Protein AF-A0A9Q4SYP8-F1 (afdb_monomer)

Nearest PDB structures (foldseek):
  4eyy-assembly1_Q  TM=6.029E-01  e=8.635E+00  Legionella pneumophila str. Corby

Secondary structure (DSSP, 8-state):
--SSGGG-----HHHHHHHHHHHHHHHHHHTTS-SHHHHHHHHHHHHHHHHHHHHHHHHHHHHHHHHHHHHHHHHHHHHHHHHHHHHHH--

Foldseek 3Di:
DDDPVVPPDDDDPVVLVVVLVVLVVVLVVPPPDDDPVSVVSVVVNVVSVVVVVVVVVVVVVVVVVVVVVVVVVVVVVVVVVVVVVVVVVVD

Mean predicted aligned error: 9.09 Å

Structure (mmCIF, N/CA/C/O backbone):
data_AF-A0A9Q4SYP8-F1
#
_entry.id   AF-A0A9Q4SYP8-F1
#
loop_
_atom_site.group_PDB
_atom_site.id
_atom_site.type_symbol
_atom_site.label_atom_id
_atom_site.label_alt_id
_atom_site.label_comp_id
_atom_site.label_asym_id
_atom_site.label_entity_id
_atom_site.label_seq_id
_atom_site.pdbx_PDB_ins_code
_atom_site.Cartn_x
_atom_site.Cart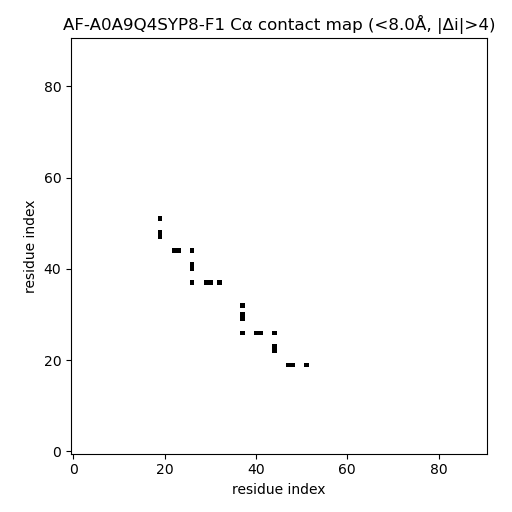n_y
_atom_site.Cartn_z
_atom_site.occupancy
_atom_site.B_iso_or_equiv
_atom_site.auth_seq_id
_atom_site.auth_comp_id
_atom_site.auth_asym_id
_atom_site.auth_atom_id
_atom_site.pdbx_PDB_model_num
ATOM 1 N N . MET A 1 1 ? -10.678 -25.492 4.240 1.00 43.56 1 MET A N 1
ATOM 2 C CA . MET A 1 1 ? -10.505 -24.028 4.107 1.00 43.56 1 MET A CA 1
ATOM 3 C C . MET A 1 1 ? -9.016 -23.677 3.932 1.00 43.56 1 MET A C 1
ATOM 5 O O . MET A 1 1 ? -8.555 -22.694 4.488 1.00 43.56 1 MET A O 1
ATOM 9 N N . ASN A 1 2 ? -8.260 -24.474 3.156 1.00 45.41 2 ASN A N 1
ATOM 10 C CA . ASN A 1 2 ? -6.786 -24.479 3.155 1.00 45.41 2 ASN A CA 1
ATOM 11 C C . ASN A 1 2 ? -6.229 -24.523 1.717 1.00 45.41 2 ASN A C 1
ATOM 13 O O . ASN A 1 2 ? -5.758 -25.570 1.284 1.00 45.41 2 ASN A O 1
ATOM 17 N N . SER A 1 3 ? -6.307 -23.433 0.950 1.00 51.75 3 SER A N 1
ATOM 18 C CA . SER A 1 3 ? -5.566 -23.368 -0.331 1.00 51.75 3 SER A CA 1
ATOM 19 C C . SER A 1 3 ? -5.145 -21.971 -0.788 1.00 51.75 3 SER A C 1
ATOM 21 O O . SER A 1 3 ? -4.283 -21.864 -1.650 1.00 51.75 3 SER A O 1
ATOM 23 N N . VAL A 1 4 ? -5.694 -20.896 -0.208 1.00 51.22 4 VAL A N 1
ATOM 24 C CA . VAL A 1 4 ? -5.342 -19.519 -0.608 1.00 51.22 4 VAL A CA 1
ATOM 25 C C . VAL A 1 4 ? -4.082 -19.017 0.107 1.00 51.22 4 VAL A C 1
ATOM 27 O O . VAL A 1 4 ? -3.305 -18.261 -0.461 1.00 51.22 4 VAL A O 1
ATOM 30 N N . THR A 1 5 ? -3.826 -19.464 1.338 1.00 54.19 5 THR A N 1
ATOM 31 C CA . THR A 1 5 ? -2.689 -18.988 2.145 1.00 54.19 5 THR A CA 1
ATOM 32 C C . THR A 1 5 ? -1.345 -19.596 1.744 1.00 54.19 5 THR A C 1
ATOM 34 O O . THR A 1 5 ? -0.316 -18.979 1.980 1.00 54.19 5 THR A O 1
ATOM 37 N N . SER A 1 6 ? -1.327 -20.766 1.099 1.00 48.16 6 SER A N 1
ATOM 38 C CA . SER A 1 6 ? -0.095 -21.476 0.717 1.00 48.16 6 SER A CA 1
ATOM 39 C C . SER A 1 6 ? 0.606 -20.916 -0.528 1.00 48.16 6 SER A C 1
ATOM 41 O O . SER A 1 6 ? 1.665 -21.413 -0.893 1.00 48.16 6 SER A O 1
ATOM 43 N N . GLN A 1 7 ? 0.019 -19.915 -1.194 1.00 52.66 7 GLN A N 1
ATOM 44 C CA . GLN A 1 7 ? 0.586 -19.254 -2.381 1.00 52.66 7 GLN A CA 1
ATOM 45 C C . GLN A 1 7 ? 0.913 -17.770 -2.157 1.00 52.66 7 GLN A C 1
ATOM 47 O O . GLN A 1 7 ? 1.419 -17.113 -3.063 1.00 52.66 7 GLN A O 1
ATOM 52 N N . LEU A 1 8 ? 0.654 -17.234 -0.960 1.00 55.72 8 LEU A N 1
ATOM 53 C CA . LEU A 1 8 ? 1.100 -15.895 -0.586 1.00 55.72 8 LEU A CA 1
ATOM 54 C C . LEU A 1 8 ? 2.590 -15.960 -0.255 1.00 55.72 8 LEU A C 1
ATOM 56 O O . LEU A 1 8 ? 2.985 -16.161 0.890 1.00 55.72 8 LEU A O 1
ATOM 60 N N . GLN A 1 9 ? 3.418 -15.826 -1.288 1.00 65.81 9 GLN A N 1
ATOM 61 C CA . GLN A 1 9 ? 4.818 -15.480 -1.101 1.00 65.81 9 GLN A CA 1
ATOM 62 C C . GLN A 1 9 ? 4.867 -14.164 -0.310 1.00 65.81 9 GLN A C 1
ATOM 64 O O . GLN A 1 9 ? 4.115 -13.232 -0.606 1.00 65.81 9 GLN A O 1
ATOM 69 N N . GLU A 1 10 ? 5.682 -14.119 0.742 1.00 77.81 10 GLU A N 1
ATOM 70 C CA . GLU A 1 10 ? 5.764 -12.956 1.623 1.00 77.81 10 GLU A CA 1
ATOM 71 C C . GLU A 1 10 ? 6.188 -11.723 0.811 1.00 77.81 10 GLU A C 1
ATOM 73 O O . GLU A 1 10 ? 7.162 -11.765 0.057 1.00 77.81 10 GLU A O 1
ATOM 78 N N . PHE A 1 11 ? 5.420 -10.635 0.909 1.00 81.50 11 PHE A N 1
ATOM 79 C CA . PHE A 1 11 ? 5.741 -9.400 0.201 1.00 81.50 11 PHE A CA 1
ATOM 80 C C . PHE A 1 11 ? 6.908 -8.700 0.901 1.00 81.50 11 PHE A C 1
ATOM 82 O O . PHE A 1 11 ? 6.738 -8.113 1.971 1.00 81.50 11 PHE A O 1
ATOM 89 N N . ASP A 1 12 ? 8.087 -8.735 0.283 1.00 87.31 12 ASP A N 1
ATOM 90 C CA . ASP A 1 12 ? 9.252 -7.999 0.769 1.00 87.31 12 ASP A CA 1
ATOM 91 C C . ASP A 1 12 ? 9.197 -6.530 0.310 1.00 87.31 12 ASP A C 1
ATOM 93 O O . ASP A 1 12 ? 9.593 -6.166 -0.804 1.00 87.31 12 ASP A O 1
ATOM 97 N N . CYS A 1 13 ? 8.728 -5.662 1.210 1.00 85.25 13 CYS A N 1
ATOM 98 C CA . CYS A 1 13 ? 8.696 -4.214 1.005 1.00 85.25 13 CYS A CA 1
ATOM 99 C C . CYS A 1 13 ? 10.074 -3.629 0.661 1.00 85.25 13 CYS A C 1
ATOM 101 O O . CYS A 1 13 ? 10.163 -2.703 -0.145 1.00 85.25 13 CYS A O 1
ATOM 103 N N . ASN A 1 14 ? 11.154 -4.140 1.260 1.00 88.75 14 ASN A N 1
ATOM 104 C CA . ASN A 1 14 ? 12.495 -3.604 1.035 1.00 88.75 14 ASN A CA 1
ATOM 105 C C . ASN A 1 14 ? 12.964 -3.925 -0.378 1.00 88.75 14 ASN A C 1
ATOM 107 O O . ASN A 1 14 ? 13.461 -3.038 -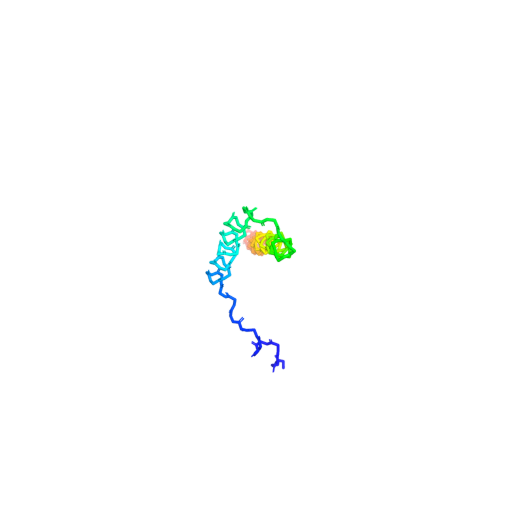1.076 1.00 88.75 14 ASN A O 1
ATOM 111 N N . GLN A 1 15 ? 12.752 -5.166 -0.821 1.00 90.50 15 GLN A N 1
ATOM 112 C CA . GLN A 1 15 ? 13.047 -5.568 -2.191 1.00 90.50 15 GLN A CA 1
ATOM 113 C C . GLN A 1 15 ? 12.226 -4.746 -3.194 1.00 90.50 15 GLN A C 1
ATOM 115 O O . GLN A 1 15 ? 12.774 -4.262 -4.190 1.00 90.50 15 GLN A O 1
ATOM 120 N N . PHE A 1 16 ? 10.939 -4.522 -2.915 1.00 89.12 16 PHE A N 1
ATOM 121 C CA . PHE A 1 16 ? 10.072 -3.692 -3.749 1.00 89.12 16 PHE A CA 1
ATOM 122 C C . PHE A 1 16 ? 10.591 -2.248 -3.862 1.00 89.12 16 PHE A C 1
ATOM 124 O O . PHE A 1 16 ? 10.849 -1.768 -4.969 1.00 89.12 16 PHE A O 1
ATOM 131 N N . PHE A 1 17 ? 10.828 -1.564 -2.738 1.00 88.00 17 PHE A N 1
ATOM 132 C CA . PHE A 1 17 ? 11.306 -0.177 -2.741 1.00 88.00 17 PHE A CA 1
ATOM 133 C C . PHE A 1 17 ? 12.690 -0.031 -3.370 1.00 88.00 17 PHE A C 1
ATOM 135 O O . PHE A 1 17 ? 12.937 0.926 -4.112 1.00 88.00 17 PHE A O 1
ATOM 142 N N . HIS A 1 18 ? 13.585 -0.988 -3.121 1.00 92.62 18 HIS A N 1
ATOM 143 C CA . HIS A 1 18 ? 14.893 -1.008 -3.758 1.00 92.62 18 HIS A CA 1
ATOM 144 C C . HIS A 1 18 ? 14.756 -1.121 -5.280 1.00 92.6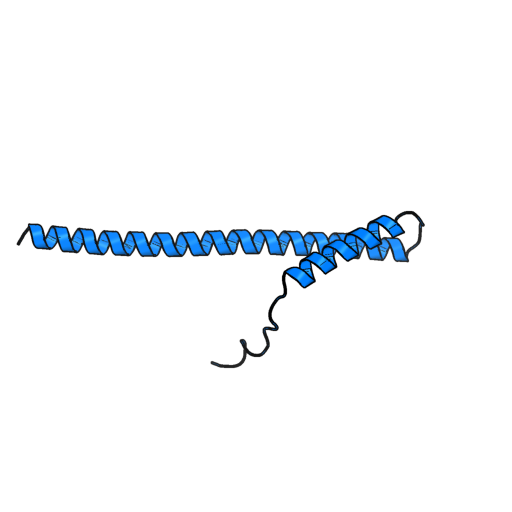2 18 HIS A C 1
ATOM 146 O O . HIS A 1 18 ? 15.389 -0.364 -6.015 1.00 92.62 18 HIS A O 1
ATOM 152 N N . THR A 1 19 ? 13.896 -2.019 -5.763 1.00 90.94 19 THR A N 1
ATOM 153 C CA . THR A 1 19 ? 13.660 -2.226 -7.199 1.00 90.94 19 THR A CA 1
ATOM 154 C C . THR A 1 19 ? 13.109 -0.967 -7.869 1.00 90.94 19 THR A C 1
ATOM 156 O O . THR A 1 19 ? 13.645 -0.537 -8.891 1.00 90.94 19 THR A O 1
ATOM 159 N N . ILE A 1 20 ? 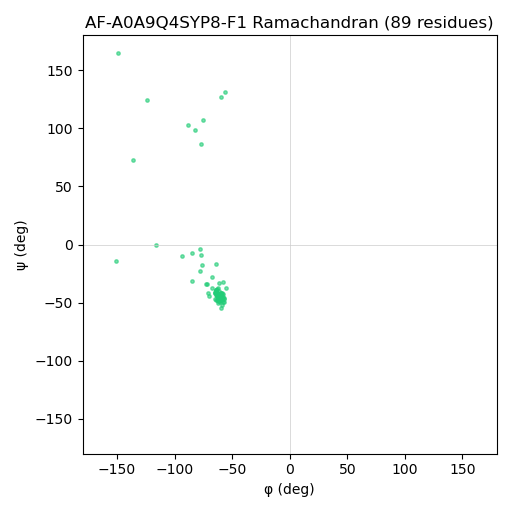12.107 -0.313 -7.270 1.00 89.75 20 ILE A N 1
ATOM 160 C CA . ILE A 1 20 ? 11.554 0.956 -7.775 1.00 89.75 20 ILE A CA 1
ATOM 161 C C . ILE A 1 20 ? 12.646 2.031 -7.875 1.00 89.75 20 ILE A C 1
ATOM 163 O O . ILE A 1 20 ? 12.778 2.703 -8.902 1.00 89.75 20 ILE A O 1
ATOM 167 N N . LYS A 1 21 ? 13.484 2.163 -6.839 1.00 90.12 21 LYS A N 1
ATOM 168 C CA . LYS A 1 21 ? 14.595 3.125 -6.824 1.00 90.12 21 LYS A CA 1
ATOM 169 C C . LYS A 1 21 ? 15.622 2.832 -7.921 1.00 90.12 21 LYS A C 1
ATOM 171 O O . LYS A 1 21 ? 16.078 3.762 -8.586 1.00 90.12 21 LYS A O 1
ATOM 176 N N . SER A 1 22 ? 15.959 1.560 -8.134 1.00 90.94 22 SER A N 1
ATOM 177 C CA . SER A 1 22 ? 16.869 1.126 -9.198 1.00 90.94 22 SER A CA 1
ATOM 178 C C . SER A 1 22 ? 16.322 1.447 -10.587 1.00 90.94 22 SER A C 1
ATOM 180 O O . SER A 1 22 ? 17.047 2.012 -11.402 1.00 90.94 22 SER A O 1
ATOM 182 N N . ILE A 1 23 ? 15.043 1.162 -10.849 1.00 89.06 23 ILE A N 1
ATOM 183 C CA . ILE A 1 23 ? 14.406 1.458 -12.142 1.00 89.06 23 ILE A CA 1
ATOM 184 C C . ILE A 1 23 ? 14.412 2.961 -12.408 1.00 89.06 23 ILE A C 1
ATOM 186 O O . ILE A 1 23 ? 14.766 3.390 -13.507 1.00 89.06 23 ILE A O 1
ATOM 190 N N . ARG A 1 24 ? 14.098 3.775 -11.396 1.00 86.00 24 ARG A N 1
ATOM 191 C CA . ARG A 1 24 ? 14.144 5.234 -11.522 1.00 86.00 24 ARG A CA 1
ATOM 192 C C . ARG A 1 24 ? 15.550 5.731 -11.856 1.00 86.00 24 ARG A C 1
ATOM 194 O O . ARG A 1 24 ? 15.687 6.538 -12.767 1.00 86.00 24 ARG A O 1
ATOM 201 N N . LYS A 1 25 ? 16.577 5.217 -11.170 1.00 88.12 25 LYS A N 1
ATOM 202 C CA . LYS A 1 25 ? 17.982 5.562 -11.433 1.00 88.12 25 LYS A CA 1
ATOM 203 C C . LYS A 1 25 ? 18.384 5.233 -12.875 1.00 88.12 25 LYS A C 1
ATOM 205 O O . LYS A 1 25 ? 18.836 6.121 -13.586 1.00 88.12 25 LYS A O 1
ATOM 210 N N . ILE A 1 26 ? 18.139 3.996 -13.313 1.00 86.62 26 ILE A N 1
ATOM 211 C CA . ILE A 1 26 ? 18.461 3.531 -14.673 1.00 86.62 26 ILE A CA 1
ATOM 212 C C . ILE A 1 26 ? 17.741 4.383 -15.726 1.00 86.62 26 ILE A C 1
ATOM 214 O O . ILE A 1 26 ? 18.342 4.798 -16.710 1.00 86.62 26 ILE A O 1
ATOM 218 N N . THR A 1 27 ? 16.459 4.684 -15.504 1.00 84.50 27 THR A N 1
ATOM 219 C CA . THR A 1 27 ? 15.669 5.495 -16.444 1.00 84.50 27 THR A CA 1
ATOM 220 C C . THR A 1 27 ? 16.211 6.921 -16.555 1.00 84.50 27 THR A C 1
ATOM 222 O O . THR A 1 27 ? 16.238 7.473 -17.649 1.00 84.50 27 THR A O 1
ATOM 225 N N . SER A 1 28 ? 16.648 7.523 -15.444 1.00 82.50 28 SER A N 1
ATOM 226 C CA . SER A 1 28 ? 17.242 8.864 -15.450 1.00 82.50 28 SER A CA 1
ATOM 227 C C . SER A 1 28 ? 18.592 8.909 -16.168 1.00 82.50 28 SER A C 1
ATOM 229 O O . SER A 1 28 ? 18.855 9.878 -16.867 1.00 82.50 28 SER A O 1
ATOM 231 N N . GLU A 1 29 ? 19.419 7.872 -16.027 1.00 81.88 29 GLU A N 1
ATOM 232 C CA . GLU A 1 29 ? 20.736 7.782 -16.679 1.00 81.88 29 GLU A CA 1
ATOM 233 C C . GLU A 1 29 ? 20.624 7.525 -18.191 1.00 81.88 29 GLU A C 1
ATOM 235 O O . GLU A 1 29 ? 21.422 8.031 -18.972 1.00 81.88 29 GLU A O 1
ATOM 240 N N . LEU A 1 30 ? 19.612 6.771 -18.627 1.00 73.94 30 LEU A N 1
ATOM 241 C CA . LEU A 1 30 ? 19.414 6.423 -20.040 1.00 73.94 30 LEU A CA 1
ATOM 242 C C . LEU A 1 30 ? 18.645 7.479 -20.843 1.00 73.94 30 LEU A C 1
ATOM 244 O O . LEU A 1 30 ? 18.565 7.375 -22.064 1.00 73.94 30 LEU A O 1
ATOM 248 N N . PHE A 1 31 ? 18.107 8.510 -20.187 1.00 65.88 31 PHE A N 1
ATOM 249 C CA . PHE A 1 31 ? 17.370 9.591 -20.848 1.00 65.88 31 PHE A CA 1
ATOM 250 C C . PHE A 1 31 ? 18.246 10.417 -21.810 1.00 65.88 31 PHE A C 1
ATOM 252 O O . PHE A 1 31 ? 17.726 11.127 -22.664 1.00 65.88 31 PHE A O 1
ATOM 259 N N . GLU A 1 32 ? 19.574 10.320 -21.703 1.00 63.03 32 GLU A N 1
ATOM 260 C CA . GLU A 1 32 ? 20.510 11.130 -22.488 1.00 63.03 32 GLU A CA 1
ATOM 261 C C . GLU A 1 32 ? 20.691 10.667 -23.944 1.00 63.03 32 GLU A C 1
ATOM 263 O O . GLU A 1 32 ? 21.357 11.354 -24.718 1.00 63.03 32 GLU A O 1
ATOM 268 N N . HIS A 1 33 ? 20.167 9.506 -24.351 1.00 63.19 33 HIS A N 1
ATOM 269 C CA . HIS A 1 33 ? 20.346 8.972 -25.710 1.00 63.19 33 HIS A CA 1
ATOM 270 C C . HIS A 1 33 ? 18.966 8.712 -26.327 1.00 63.19 33 HIS A C 1
ATOM 272 O O . HIS A 1 33 ? 18.159 8.022 -25.733 1.00 63.19 33 HIS A O 1
ATOM 278 N N . ASP A 1 34 ? 18.622 9.265 -27.487 1.00 60.97 34 ASP A N 1
ATOM 279 C CA . ASP A 1 34 ? 17.245 9.146 -27.996 1.00 60.97 34 ASP A CA 1
ATOM 280 C C . ASP A 1 34 ? 17.078 7.863 -28.836 1.00 60.97 34 ASP A C 1
ATOM 282 O O . ASP A 1 34 ? 17.561 7.774 -29.967 1.00 60.97 34 ASP A O 1
ATOM 286 N N . ASN A 1 35 ? 16.458 6.819 -28.268 1.00 72.06 35 ASN A N 1
ATOM 287 C CA . ASN A 1 35 ? 16.078 5.609 -29.003 1.00 72.06 35 ASN A CA 1
ATOM 288 C C . ASN A 1 35 ? 14.800 4.949 -28.436 1.00 72.06 35 ASN A C 1
ATOM 290 O O . ASN A 1 35 ? 14.364 5.212 -27.315 1.00 72.06 35 ASN A O 1
ATOM 294 N N . ILE A 1 36 ? 14.196 4.045 -29.216 1.00 71.06 36 ILE A N 1
ATOM 295 C CA . ILE A 1 36 ? 12.936 3.347 -28.880 1.00 71.06 36 ILE A CA 1
ATOM 296 C C . ILE A 1 36 ? 13.025 2.564 -27.554 1.00 71.06 36 ILE A C 1
ATOM 298 O O . ILE A 1 36 ? 12.038 2.467 -26.822 1.00 71.06 36 ILE A O 1
ATOM 302 N N . LEU A 1 37 ? 14.202 2.027 -27.214 1.00 72.25 37 LEU A N 1
ATOM 303 C CA . LEU A 1 37 ? 14.426 1.316 -25.951 1.00 72.25 37 LEU A CA 1
ATOM 304 C C . LEU A 1 37 ? 14.206 2.248 -24.748 1.00 72.25 37 LEU A C 1
ATOM 306 O O . LEU A 1 37 ? 13.598 1.843 -23.756 1.00 72.25 37 LEU A O 1
ATOM 310 N N . ASN A 1 38 ? 14.606 3.512 -24.871 1.00 77.12 38 ASN A N 1
ATOM 311 C CA . ASN A 1 38 ? 14.449 4.505 -23.815 1.00 77.12 38 ASN A CA 1
ATOM 312 C C . ASN A 1 38 ? 12.992 4.927 -23.622 1.00 77.12 38 ASN A C 1
ATOM 314 O O . ASN A 1 38 ? 12.549 5.079 -22.484 1.00 77.12 38 ASN A O 1
ATOM 318 N N . HIS A 1 39 ? 12.192 4.975 -24.690 1.00 81.00 39 HIS A N 1
ATOM 319 C CA . HIS A 1 39 ? 10.751 5.213 -24.574 1.00 81.00 39 HIS A CA 1
ATOM 320 C C . HIS A 1 39 ? 10.023 4.106 -23.785 1.00 81.00 39 HIS A C 1
ATOM 322 O O . HIS A 1 39 ? 9.194 4.385 -22.911 1.00 81.00 39 HIS A O 1
ATOM 328 N N . ASN A 1 40 ? 10.368 2.840 -24.042 1.00 84.75 40 ASN A N 1
ATOM 329 C CA . ASN A 1 40 ? 9.807 1.704 -23.306 1.00 84.75 40 ASN A CA 1
ATOM 330 C C . ASN A 1 40 ? 10.215 1.730 -21.826 1.00 84.75 40 ASN A C 1
ATOM 332 O O . ASN A 1 40 ? 9.377 1.501 -20.954 1.00 84.75 40 ASN A O 1
ATOM 336 N N . LEU A 1 41 ? 11.474 2.063 -21.528 1.00 83.81 41 LEU A N 1
ATOM 337 C CA . LEU A 1 41 ? 11.963 2.202 -20.152 1.00 83.81 41 LEU A CA 1
ATOM 338 C C . LEU A 1 41 ? 11.272 3.341 -19.395 1.00 83.81 41 LEU A C 1
ATOM 340 O O . LEU A 1 41 ? 10.879 3.154 -18.243 1.00 83.81 41 LEU A O 1
ATOM 344 N N . ILE A 1 42 ? 11.042 4.485 -20.045 1.00 84.12 42 ILE A N 1
ATOM 345 C CA . ILE A 1 42 ? 10.271 5.594 -19.467 1.00 84.12 42 ILE A CA 1
ATOM 346 C C . ILE A 1 42 ? 8.848 5.137 -19.136 1.00 84.12 42 ILE A C 1
ATOM 348 O O . ILE A 1 42 ? 8.355 5.400 -18.040 1.00 84.12 42 ILE A O 1
ATOM 352 N N . THR A 1 43 ? 8.202 4.400 -20.040 1.00 88.38 43 THR A N 1
ATOM 353 C CA . THR A 1 43 ? 6.845 3.880 -19.817 1.00 88.38 43 THR A CA 1
ATOM 354 C C . THR A 1 43 ? 6.802 2.889 -18.651 1.00 88.38 43 THR A C 1
ATOM 356 O O . THR A 1 43 ? 5.922 2.985 -17.794 1.00 88.38 43 THR A O 1
ATOM 359 N N . ILE A 1 44 ? 7.777 1.977 -18.563 1.00 88.50 44 ILE A N 1
ATOM 360 C CA . ILE A 1 44 ? 7.934 1.062 -17.421 1.00 88.50 44 ILE A CA 1
ATOM 361 C C . ILE A 1 44 ? 8.104 1.856 -16.121 1.00 88.50 44 ILE A C 1
ATOM 363 O O . ILE A 1 44 ? 7.437 1.563 -15.132 1.00 88.50 44 ILE A O 1
ATOM 367 N N . SER A 1 45 ? 8.950 2.886 -16.124 1.00 87.94 45 SER A N 1
ATOM 368 C CA . SER A 1 45 ? 9.184 3.750 -14.964 1.00 87.94 45 SER A CA 1
ATOM 369 C C . SER A 1 45 ? 7.912 4.473 -14.511 1.00 87.94 45 SER A C 1
ATOM 371 O O . SER A 1 45 ? 7.579 4.458 -13.327 1.00 87.94 45 SER A O 1
ATOM 373 N N . ILE A 1 46 ? 7.139 5.036 -15.448 1.00 89.06 46 ILE A N 1
ATOM 374 C CA . ILE A 1 46 ? 5.854 5.690 -15.158 1.00 89.06 46 ILE A CA 1
ATOM 375 C C . ILE A 1 46 ? 4.862 4.698 -14.543 1.00 89.06 46 ILE A C 1
ATOM 377 O O . ILE A 1 46 ? 4.240 5.005 -13.527 1.00 89.06 46 ILE A O 1
ATOM 381 N N . ASN A 1 47 ? 4.718 3.509 -15.131 1.00 92.06 47 ASN A N 1
ATOM 382 C CA . ASN A 1 47 ? 3.795 2.494 -14.625 1.00 92.06 47 ASN A CA 1
ATOM 383 C C . ASN A 1 47 ? 4.209 1.990 -13.238 1.00 92.06 47 ASN A C 1
ATOM 385 O O . ASN A 1 47 ? 3.364 1.857 -12.357 1.00 92.06 47 ASN A O 1
ATOM 389 N N . ASN A 1 48 ? 5.505 1.790 -13.010 1.00 90.44 48 ASN A N 1
ATOM 390 C CA . ASN A 1 48 ? 6.026 1.400 -11.704 1.00 90.44 48 ASN A CA 1
ATOM 391 C C . ASN A 1 48 ? 5.790 2.467 -10.632 1.00 90.44 48 ASN A C 1
ATOM 393 O O . ASN A 1 48 ? 5.434 2.120 -9.509 1.00 90.44 48 ASN A O 1
ATOM 39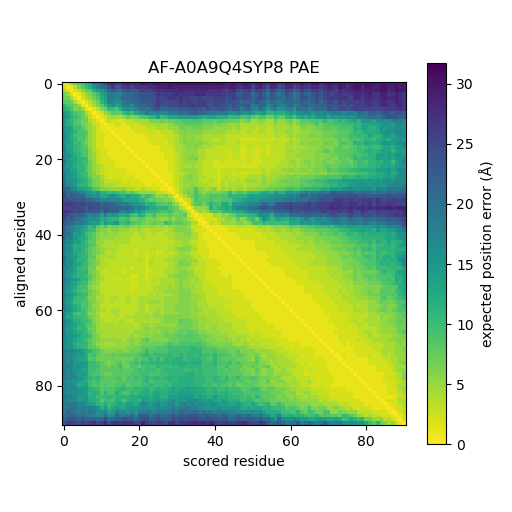7 N N . ASN A 1 49 ? 5.928 3.752 -10.969 1.00 89.19 49 ASN A N 1
ATOM 398 C CA . ASN A 1 49 ? 5.610 4.833 -10.035 1.00 89.19 49 ASN A CA 1
ATOM 399 C C . ASN A 1 49 ? 4.117 4.848 -9.674 1.00 89.19 49 ASN A C 1
ATOM 401 O O . ASN A 1 49 ? 3.785 5.004 -8.505 1.00 89.19 49 ASN A O 1
ATOM 405 N N . LYS A 1 50 ? 3.219 4.600 -10.638 1.00 93.31 50 LYS A N 1
ATOM 406 C CA . LYS A 1 50 ? 1.778 4.473 -10.356 1.00 93.31 50 LYS A CA 1
ATOM 407 C C . LYS A 1 50 ? 1.479 3.311 -9.408 1.00 93.31 50 LYS A C 1
ATOM 409 O O . LYS A 1 50 ? 0.757 3.495 -8.436 1.00 93.31 50 LYS A O 1
ATOM 414 N N . ILE A 1 51 ? 2.073 2.140 -9.652 1.00 91.06 51 ILE A N 1
ATOM 415 C CA . ILE A 1 51 ? 1.920 0.966 -8.774 1.00 91.06 51 ILE A CA 1
ATOM 416 C C . ILE A 1 51 ? 2.444 1.275 -7.366 1.00 91.06 51 ILE A C 1
ATOM 418 O O . ILE A 1 51 ? 1.806 0.927 -6.373 1.00 91.06 51 ILE A O 1
ATOM 422 N N . TYR A 1 52 ? 3.593 1.947 -7.268 1.00 90.62 52 TYR A N 1
ATOM 423 C CA . TYR A 1 52 ? 4.136 2.406 -5.992 1.00 90.62 52 TYR A CA 1
ATOM 424 C C . TYR A 1 52 ? 3.137 3.311 -5.255 1.00 90.62 52 TYR A C 1
ATOM 426 O O . TYR A 1 52 ? 2.830 3.048 -4.092 1.00 90.62 52 TYR A O 1
ATOM 434 N N . ASP A 1 53 ? 2.580 4.320 -5.929 1.00 92.12 53 ASP A N 1
ATOM 435 C CA . ASP A 1 53 ? 1.611 5.241 -5.329 1.00 92.12 53 ASP A CA 1
ATOM 436 C C . ASP A 1 53 ? 0.349 4.506 -4.852 1.00 92.12 53 ASP A C 1
ATOM 438 O O . ASP A 1 53 ? -0.115 4.724 -3.730 1.00 92.12 53 ASP A O 1
ATOM 442 N N . GLU A 1 54 ? -0.173 3.579 -5.657 1.00 94.44 54 GLU A N 1
ATOM 443 C CA . GLU A 1 54 ? -1.334 2.755 -5.305 1.00 94.44 54 GLU A CA 1
ATOM 444 C C . GLU A 1 54 ? -1.083 1.899 -4.057 1.00 94.44 54 GLU A C 1
ATOM 446 O O . GLU A 1 54 ? -1.929 1.858 -3.159 1.00 94.44 54 GLU A O 1
ATOM 451 N N . ILE A 1 55 ? 0.088 1.263 -3.948 1.00 90.44 55 ILE A N 1
ATOM 452 C CA . ILE A 1 55 ? 0.462 0.452 -2.779 1.00 90.44 55 ILE A CA 1
ATOM 453 C C . ILE A 1 55 ? 0.564 1.319 -1.520 1.00 90.44 55 ILE A C 1
ATOM 455 O O . ILE A 1 55 ? 0.087 0.920 -0.450 1.00 90.44 55 ILE A O 1
ATOM 459 N N . ILE A 1 56 ? 1.153 2.513 -1.625 1.00 91.00 56 ILE A N 1
ATOM 460 C CA . ILE A 1 56 ? 1.260 3.447 -0.499 1.00 91.00 56 ILE A CA 1
ATOM 461 C C . ILE A 1 56 ? -0.130 3.908 -0.047 1.00 91.00 56 ILE A C 1
ATOM 463 O O . ILE A 1 56 ? -0.446 3.830 1.144 1.00 91.00 56 ILE A O 1
ATOM 467 N N . ILE A 1 57 ? -0.988 4.323 -0.983 1.00 95.44 57 ILE A N 1
ATOM 468 C CA . ILE A 1 57 ? -2.363 4.749 -0.692 1.00 95.44 57 ILE A CA 1
ATOM 469 C C . ILE A 1 57 ? -3.150 3.607 -0.042 1.00 95.44 57 ILE A C 1
ATOM 471 O O . ILE A 1 57 ? -3.781 3.805 1.000 1.00 95.44 57 ILE A O 1
ATOM 475 N N . PHE A 1 58 ? -3.078 2.401 -0.609 1.00 94.44 58 PHE A N 1
ATOM 476 C CA . PHE A 1 58 ? -3.729 1.217 -0.057 1.00 94.44 58 PHE A CA 1
ATOM 477 C C . PHE A 1 58 ? -3.280 0.943 1.383 1.00 94.44 58 PHE A C 1
ATOM 479 O O . PHE A 1 58 ? -4.118 0.744 2.265 1.00 94.44 58 PHE A O 1
ATOM 486 N N . SER A 1 59 ? -1.974 1.004 1.645 1.00 91.44 59 SER A N 1
ATOM 487 C CA . SER A 1 59 ? -1.398 0.758 2.971 1.00 91.44 59 SER A CA 1
ATOM 488 C C . SER A 1 59 ? -1.882 1.774 4.012 1.00 91.44 59 SER A C 1
ATOM 490 O O . SER A 1 59 ? -2.250 1.402 5.131 1.00 91.44 59 SER A O 1
ATOM 492 N N . ILE A 1 60 ? -1.945 3.059 3.643 1.00 94.81 60 ILE A N 1
ATOM 493 C CA . ILE A 1 60 ? -2.465 4.132 4.506 1.00 94.81 60 ILE A CA 1
ATOM 494 C C . ILE A 1 60 ? -3.948 3.902 4.821 1.00 94.81 60 ILE A C 1
ATOM 496 O O . ILE A 1 60 ? -4.357 3.966 5.985 1.00 94.81 60 ILE A O 1
ATOM 500 N N . LEU A 1 61 ? -4.754 3.601 3.799 1.00 97.31 61 LEU A N 1
ATOM 501 C CA . LEU A 1 61 ? -6.187 3.353 3.956 1.00 97.31 61 LEU A CA 1
ATOM 502 C C . LEU A 1 61 ? -6.461 2.124 4.822 1.00 97.31 61 LEU A C 1
ATOM 504 O O . LEU A 1 61 ? -7.326 2.173 5.699 1.00 97.31 61 LEU A O 1
ATOM 508 N N . LEU A 1 62 ? -5.715 1.038 4.613 1.00 95.00 62 LEU A N 1
ATOM 509 C CA . LEU A 1 62 ? -5.838 -0.182 5.401 1.00 95.00 62 LEU A CA 1
ATOM 510 C C . LEU A 1 62 ? -5.542 0.092 6.879 1.00 95.00 62 LEU A C 1
ATOM 512 O O . LEU A 1 62 ? -6.356 -0.247 7.738 1.00 95.00 62 LEU A O 1
ATOM 516 N N . LYS A 1 63 ? -4.427 0.772 7.173 1.00 95.56 63 LYS A N 1
ATOM 517 C CA . LYS A 1 63 ? -4.059 1.160 8.542 1.00 95.56 63 LYS A CA 1
ATOM 518 C C . LYS A 1 63 ? -5.146 2.009 9.202 1.00 95.56 63 LYS A C 1
ATOM 520 O O . LYS A 1 63 ? -5.541 1.730 10.332 1.00 95.56 63 LYS A O 1
ATOM 525 N N . SER A 1 64 ? -5.652 3.018 8.494 1.00 97.06 64 SER A N 1
ATOM 526 C CA . SER A 1 64 ? -6.719 3.894 8.991 1.00 97.06 64 SER A CA 1
ATOM 527 C C . SER A 1 64 ? -7.987 3.107 9.341 1.00 97.06 64 SER A C 1
ATOM 529 O O . SER A 1 64 ? -8.512 3.220 10.450 1.00 97.06 64 SER A O 1
ATOM 531 N N . ARG A 1 65 ? -8.432 2.224 8.439 1.00 97.12 65 ARG A N 1
ATOM 532 C CA . ARG A 1 65 ? -9.629 1.395 8.645 1.00 97.12 65 ARG A CA 1
ATOM 533 C C . ARG A 1 65 ? -9.477 0.416 9.804 1.00 97.12 65 ARG A C 1
ATOM 535 O O . ARG A 1 65 ? -10.424 0.230 10.567 1.00 97.12 65 ARG A O 1
ATOM 542 N N . LEU A 1 66 ? -8.305 -0.200 9.958 1.00 95.94 66 LEU A N 1
ATOM 543 C CA . LEU A 1 66 ? -8.027 -1.097 11.082 1.00 95.94 66 LEU A CA 1
ATOM 544 C C . LEU A 1 66 ? -8.082 -0.347 12.418 1.00 95.94 66 LEU A C 1
ATOM 546 O O . LEU A 1 66 ? -8.737 -0.817 13.349 1.00 95.94 66 LEU A O 1
ATOM 550 N N . ASN A 1 67 ? -7.485 0.845 12.487 1.00 96.50 67 ASN A N 1
ATOM 551 C CA . ASN A 1 67 ? -7.546 1.696 13.676 1.00 96.50 67 ASN A CA 1
ATOM 552 C C . ASN A 1 67 ? -8.980 2.119 14.007 1.00 96.50 67 ASN A C 1
ATOM 554 O O . ASN A 1 67 ? -9.394 2.034 15.161 1.00 96.50 67 ASN A O 1
ATOM 558 N N . GLN A 1 68 ? -9.759 2.529 13.004 1.00 97.38 68 GLN A N 1
ATOM 559 C CA . GLN A 1 68 ? -11.162 2.888 13.197 1.00 97.38 68 GLN A CA 1
ATOM 560 C C . GLN A 1 68 ? -11.964 1.702 13.743 1.00 97.38 68 GLN A C 1
ATOM 562 O O . GLN A 1 68 ? -12.682 1.851 14.727 1.00 97.38 68 GLN A O 1
ATOM 567 N N . LYS A 1 69 ? -11.800 0.513 13.152 1.00 95.75 69 LYS A N 1
ATOM 568 C CA . LYS A 1 69 ? -12.485 -0.705 13.599 1.00 95.75 69 LYS A CA 1
ATOM 569 C C . LYS A 1 69 ? -12.136 -1.057 15.047 1.00 95.75 69 LYS A C 1
ATOM 571 O O . LYS A 1 69 ? -13.029 -1.420 15.812 1.00 95.75 69 LYS A O 1
ATOM 576 N N . LEU A 1 70 ? -10.863 -0.927 15.424 1.00 95.44 70 LEU A N 1
ATOM 577 C CA . LEU A 1 70 ? -10.406 -1.144 16.795 1.00 95.44 70 LEU A CA 1
ATOM 578 C C . LEU A 1 70 ? -11.056 -0.147 17.764 1.00 95.44 70 LEU A C 1
ATOM 580 O O . LEU A 1 70 ? -11.635 -0.564 18.764 1.00 95.44 70 LEU A O 1
ATOM 584 N N . LEU A 1 71 ? -11.018 1.151 17.444 1.00 96.31 71 LEU A N 1
ATOM 585 C CA . LEU A 1 71 ? -11.626 2.202 18.266 1.00 96.31 71 LEU A CA 1
ATOM 586 C C . LEU A 1 71 ? -13.131 1.988 18.440 1.00 96.31 71 LEU A C 1
ATOM 588 O O . LEU A 1 71 ? -13.629 2.065 19.559 1.00 96.31 71 LEU A O 1
ATOM 592 N N . THR A 1 72 ? -13.852 1.659 17.366 1.00 96.94 72 THR A N 1
ATOM 593 C CA . THR A 1 72 ? -15.287 1.351 17.437 1.00 96.94 72 THR A CA 1
ATOM 594 C C . THR A 1 72 ? -15.567 0.182 18.383 1.00 96.94 72 THR A C 1
ATOM 596 O O . THR A 1 72 ? -16.498 0.261 19.183 1.00 96.94 72 THR A O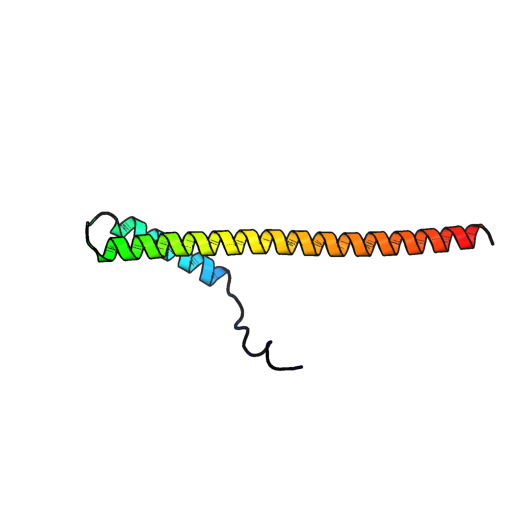 1
ATOM 599 N N . GLY A 1 73 ? -14.755 -0.879 18.337 1.00 96.25 73 GLY A N 1
ATOM 600 C CA . GLY A 1 73 ? -14.871 -2.004 19.267 1.00 96.25 73 GLY A CA 1
ATOM 601 C C . GLY A 1 73 ? -14.622 -1.599 20.722 1.00 96.25 73 GLY A C 1
ATOM 602 O O . GLY A 1 73 ? -15.397 -1.963 21.602 1.00 96.25 73 GLY A O 1
ATOM 603 N N . ILE A 1 74 ? -13.589 -0.791 20.973 1.00 96.38 74 ILE A N 1
ATOM 604 C CA . ILE A 1 74 ? -13.265 -0.286 22.316 1.00 96.38 74 ILE A CA 1
ATOM 605 C C . ILE A 1 74 ? -14.413 0.561 22.875 1.00 96.38 74 ILE A C 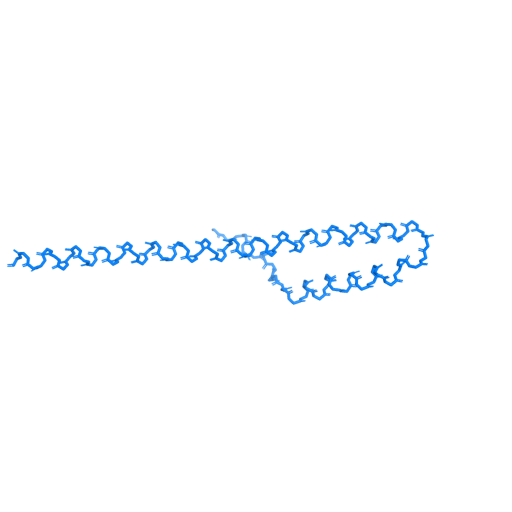1
ATOM 607 O O . ILE A 1 74 ? -14.854 0.319 23.996 1.00 96.38 74 ILE A O 1
ATOM 611 N N . PHE A 1 75 ? -14.937 1.515 22.099 1.00 96.12 75 PHE A N 1
ATOM 612 C CA . PHE A 1 75 ? -16.049 2.362 22.541 1.00 96.12 75 PHE A CA 1
ATOM 613 C C . PHE A 1 75 ? -17.308 1.558 22.849 1.00 96.12 75 PHE A C 1
ATOM 615 O O . PHE A 1 75 ? -17.980 1.831 23.843 1.00 96.12 75 PHE A O 1
ATOM 622 N N . LYS A 1 76 ? -17.609 0.541 22.033 1.00 96.81 76 LYS A N 1
ATOM 623 C CA . LYS A 1 76 ? -18.726 -0.365 22.299 1.00 96.81 76 LYS A CA 1
ATOM 624 C C . LYS A 1 76 ? -18.566 -1.048 23.661 1.00 96.81 76 LYS A C 1
ATOM 626 O O . LYS A 1 76 ? -19.480 -0.984 24.476 1.00 96.81 76 LYS A O 1
ATOM 631 N N . ASN A 1 77 ? -17.394 -1.621 23.927 1.00 97.25 77 ASN A N 1
ATOM 632 C CA . ASN A 1 77 ? -17.123 -2.320 25.184 1.00 97.25 77 ASN A CA 1
ATOM 633 C C . ASN A 1 77 ? -17.178 -1.375 26.398 1.00 97.25 77 ASN A C 1
ATOM 635 O O . ASN A 1 77 ? -17.710 -1.747 27.439 1.00 97.25 77 ASN A O 1
ATOM 639 N N . ILE A 1 78 ? -16.666 -0.144 26.275 1.00 96.75 78 ILE A N 1
ATOM 640 C CA . ILE A 1 78 ? -16.760 0.870 27.341 1.00 96.75 78 ILE A CA 1
ATOM 641 C C . ILE A 1 78 ? -18.225 1.188 27.658 1.00 96.75 78 ILE A C 1
ATOM 643 O O . ILE A 1 78 ? -18.593 1.259 28.828 1.00 96.75 78 ILE A O 1
ATOM 647 N N . ASN A 1 79 ? -19.071 1.343 26.639 1.00 96.06 79 ASN A N 1
ATOM 648 C CA . ASN A 1 79 ? -20.492 1.610 26.849 1.00 96.06 79 ASN A CA 1
ATOM 649 C C . ASN A 1 79 ? -21.200 0.438 27.538 1.00 96.06 79 AS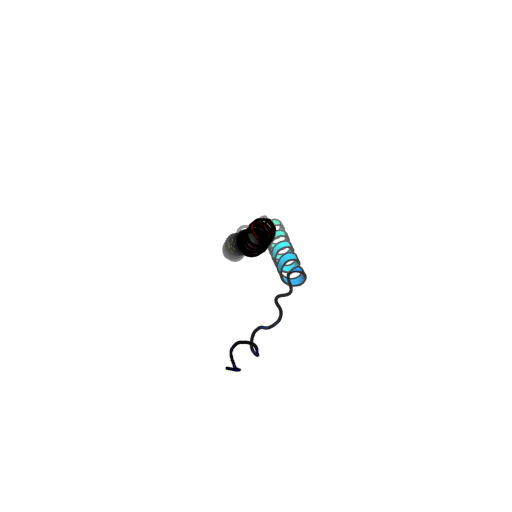N A C 1
ATOM 651 O O . ASN A 1 79 ? -21.986 0.665 28.452 1.00 96.06 79 ASN A O 1
ATOM 655 N N . GLU A 1 80 ? -20.892 -0.803 27.153 1.00 97.12 80 GLU A N 1
ATOM 656 C CA . GLU A 1 80 ? -21.421 -2.001 27.821 1.00 97.12 80 GLU A CA 1
ATOM 657 C C . GLU A 1 80 ? -21.025 -2.038 29.311 1.00 97.12 80 GLU A C 1
ATOM 659 O O . GLU A 1 80 ? -21.869 -2.305 30.167 1.00 97.12 80 GLU A O 1
ATOM 664 N N . ILE A 1 81 ? -19.776 -1.685 29.643 1.00 96.44 81 ILE A N 1
ATOM 665 C CA . ILE A 1 81 ? -19.306 -1.576 31.034 1.00 96.44 81 ILE A CA 1
ATOM 666 C C . ILE A 1 81 ? -20.042 -0.458 31.782 1.00 96.44 81 ILE A C 1
ATOM 668 O O . ILE A 1 81 ? -20.519 -0.682 32.894 1.00 96.44 81 ILE A O 1
ATOM 672 N N . ASN A 1 82 ? -20.163 0.728 31.180 1.00 96.25 82 ASN A N 1
ATOM 673 C CA . ASN A 1 82 ? -20.847 1.869 31.791 1.00 96.25 82 ASN A CA 1
ATOM 674 C C . ASN A 1 82 ? -22.311 1.542 32.115 1.00 96.25 82 ASN A C 1
ATOM 676 O O . ASN A 1 82 ? -22.780 1.873 33.202 1.00 96.25 82 ASN A O 1
ATOM 680 N N . HIS A 1 83 ? -23.013 0.854 31.209 1.00 96.06 83 HIS A N 1
ATOM 681 C CA . HIS A 1 83 ? -24.376 0.384 31.456 1.00 96.06 83 HIS A CA 1
ATOM 682 C C . HIS A 1 83 ? -24.431 -0.611 32.620 1.00 96.06 83 HIS A C 1
ATOM 684 O O . HIS A 1 83 ? -25.195 -0.401 33.557 1.00 96.06 83 HIS A O 1
ATOM 690 N N . ALA A 1 84 ? -23.561 -1.626 32.634 1.00 95.00 84 ALA A N 1
ATOM 691 C CA . ALA A 1 84 ? -23.521 -2.606 33.720 1.00 95.00 84 ALA A CA 1
ATOM 692 C C . ALA A 1 84 ? -23.198 -1.979 35.093 1.00 95.00 84 ALA A C 1
ATOM 694 O O . ALA A 1 84 ? -23.682 -2.447 36.124 1.00 95.00 84 ALA A O 1
ATOM 695 N N . MET A 1 85 ? -22.373 -0.928 35.127 1.00 94.25 85 MET A N 1
ATOM 696 C CA . MET A 1 85 ? -22.083 -0.176 36.350 1.00 94.25 85 MET A CA 1
ATOM 697 C C . MET A 1 85 ? -23.278 0.661 36.814 1.00 94.25 85 MET A C 1
ATOM 699 O O . MET A 1 85 ? -23.552 0.697 38.012 1.00 94.25 85 MET A O 1
ATOM 703 N N . ALA A 1 86 ? -23.984 1.313 35.887 1.00 94.12 86 ALA A N 1
ATOM 704 C CA . ALA A 1 86 ? -25.182 2.087 36.200 1.00 94.12 86 ALA A CA 1
ATOM 705 C C . ALA A 1 86 ? -26.298 1.196 36.765 1.00 94.12 86 ALA A C 1
ATOM 707 O O . ALA A 1 86 ? -26.887 1.542 37.786 1.00 94.12 86 ALA A O 1
ATOM 708 N N . ASP A 1 87 ? -26.518 0.021 36.168 1.00 93.69 87 ASP A N 1
ATOM 709 C CA . ASP A 1 87 ? -27.510 -0.948 36.645 1.00 93.69 87 ASP A CA 1
ATOM 710 C C . ASP A 1 87 ? -27.206 -1.408 38.078 1.00 93.69 87 ASP A C 1
ATOM 712 O O . ASP A 1 87 ? -28.102 -1.452 38.918 1.00 93.69 87 ASP A O 1
ATOM 716 N N . ARG A 1 88 ? -25.930 -1.676 38.394 1.00 89.94 88 ARG A N 1
ATOM 717 C CA . ARG A 1 88 ? -25.497 -2.043 39.756 1.00 89.94 88 ARG A CA 1
ATOM 718 C C . ARG A 1 88 ? -25.626 -0.917 40.774 1.00 89.94 88 ARG A C 1
ATOM 720 O O . ARG A 1 88 ? -25.736 -1.201 41.956 1.00 89.94 88 ARG A O 1
ATOM 727 N N . ALA A 1 89 ? -25.541 0.341 40.351 1.00 84.69 89 ALA A N 1
ATOM 728 C CA . ALA A 1 89 ? -25.691 1.481 41.254 1.00 84.69 89 ALA A CA 1
ATOM 729 C C . ALA A 1 89 ? -27.160 1.740 41.637 1.00 84.69 89 ALA A C 1
ATOM 731 O O . ALA A 1 89 ? -27.421 2.449 42.607 1.00 84.69 89 ALA A O 1
ATOM 732 N N . LEU A 1 90 ? -28.106 1.192 40.866 1.00 78.25 90 LEU A N 1
ATOM 733 C CA . LEU A 1 90 ? -29.550 1.301 41.090 1.00 78.25 90 LEU A CA 1
ATOM 734 C C . LEU A 1 90 ? -30.132 0.129 41.903 1.00 78.25 90 LEU A C 1
ATOM 736 O O . LEU A 1 90 ? -31.296 0.200 42.299 1.00 78.25 90 LEU A O 1
ATOM 740 N N . THR A 1 91 ? -29.346 -0.926 42.139 1.00 65.56 91 THR A N 1
ATOM 741 C CA . THR A 1 91 ? -29.671 -2.092 42.986 1.00 65.56 91 THR A CA 1
ATOM 742 C C . THR A 1 91 ? -28.969 -2.017 44.329 1.00 65.56 91 THR A C 1
ATOM 744 O O . THR A 1 91 ? -29.632 -2.293 45.350 1.00 65.56 91 THR A O 1
#

pLDDT: mean 84.85, std 13.96, range [43.56, 97.38]

Radius of gyration: 24.78 Å; Cα contacts (8 Å, |Δi|>4): 12; chains: 1; bounding box: 50×36×72 Å

Solvent-accessible surface area (backbone atoms only — not comparable to full-atom values): 5310 Å² total; per-residue (Å²): 144,86,72,74,73,85,70,63,72,80,84,55,64,65,62,51,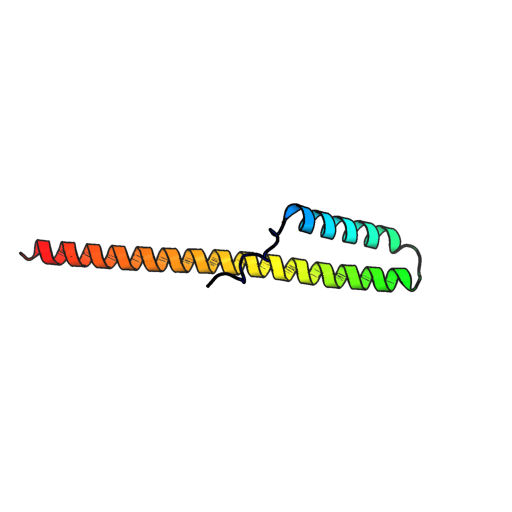54,50,49,54,52,50,48,49,51,53,43,64,68,46,66,82,52,97,48,74,69,44,56,53,43,49,51,51,42,55,53,50,51,50,53,51,52,51,52,53,51,50,52,52,52,51,53,52,51,53,52,50,54,50,50,53,52,52,54,52,53,51,49,56,50,52,51,57,51,53,56,59,74,77,107

Sequence (91 aa):
MNSVTSQLQEFDCNQFFHTIKSIRKITSELFEHDNILNHNLITISINNNKIYDEIIIFSILLKSRLNQKLLTGIFKNINEINHAMADRALT